Protein AF-A0A2J4PH82-F1 (afdb_monomer_lite)

Secondary structure (DSSP, 8-state):
-GGGT-S---S-SS----HHHHHHHHHS--SHHHHHHHTT----TTTTT-HHHHHHHHHHHHHHHHHHHHHTT-SSPPPP--

pLDDT: mean 95.26, std 7.22, range [53.97, 98.94]

InterPro domains:
  IPR012337 Ribonuclease H-like superfamily [SSF53098] (2-75)
  IPR036397 Ribonuclease H superfamily [G3DSA:3.30.420.10] (1-82)

Organism: NCBI:txid1134687

Sequence (82 aa):
AERAGLKRNPFHPFVTFDTAALSGLALGQTVLSKACIAAGMAFDGTQAHSALYDTQQTAQLFCEIVNRWKRLGGWPLPMAEE

Radius of gyration: 16.42 Å; chains: 1; bounding box: 43×35×34 Å

Structure (mmCIF, N/CA/C/O backbone):
data_AF-A0A2J4PH82-F1
#
_entry.id   AF-A0A2J4PH82-F1
#
loop_
_atom_site.group_PDB
_atom_site.id
_atom_site.type_symbol
_atom_site.label_atom_id
_atom_site.label_alt_id
_atom_site.label_comp_id
_atom_site.label_asym_id
_atom_site.label_entity_id
_atom_site.label_seq_id
_atom_site.pdbx_PDB_ins_code
_atom_site.Cartn_x
_atom_site.Cartn_y
_atom_site.Cartn_z
_atom_site.occupancy
_atom_site.B_iso_or_equiv
_atom_site.auth_seq_id
_atom_site.auth_comp_id
_atom_site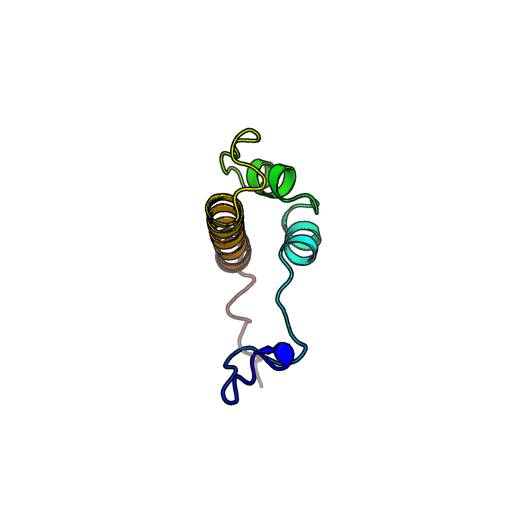.auth_asym_id
_atom_site.auth_atom_id
_atom_site.pdbx_PDB_model_num
ATOM 1 N N . ALA A 1 1 ? 15.833 1.536 -14.982 1.00 82.12 1 ALA A N 1
ATOM 2 C CA . ALA A 1 1 ? 16.554 0.510 -15.766 1.00 82.12 1 ALA A CA 1
ATOM 3 C C . ALA A 1 1 ? 17.170 1.108 -17.026 1.00 82.12 1 ALA A C 1
ATOM 5 O O . ALA A 1 1 ? 18.380 1.035 -17.175 1.00 82.12 1 ALA A O 1
ATOM 6 N N . GLU A 1 2 ? 16.367 1.770 -17.863 1.00 85.06 2 GLU A N 1
ATOM 7 C CA . GLU A 1 2 ? 16.792 2.369 -19.137 1.00 85.06 2 GLU A CA 1
ATOM 8 C C . GLU A 1 2 ? 17.940 3.384 -18.993 1.00 85.06 2 GLU A C 1
ATOM 10 O O . GLU A 1 2 ? 19.007 3.177 -19.561 1.00 85.06 2 GLU A O 1
ATOM 15 N N . ARG A 1 3 ? 17.798 4.389 -18.111 1.00 92.12 3 ARG A N 1
ATOM 16 C CA . ARG A 1 3 ? 18.871 5.366 -17.812 1.00 92.12 3 ARG A CA 1
ATOM 17 C C . ARG A 1 3 ? 20.181 4.745 -17.309 1.00 92.12 3 ARG A C 1
ATOM 19 O O . ARG A 1 3 ? 21.232 5.348 -17.466 1.00 92.12 3 ARG A O 1
ATOM 26 N N . ALA A 1 4 ? 20.109 3.578 -16.674 1.00 95.69 4 ALA A N 1
ATOM 27 C CA . ALA A 1 4 ? 21.263 2.871 -16.119 1.00 95.69 4 ALA A CA 1
ATOM 28 C C . ALA A 1 4 ? 21.764 1.737 -17.039 1.00 95.69 4 ALA A C 1
ATOM 30 O O . ALA A 1 4 ? 22.628 0.967 -16.634 1.00 95.69 4 ALA A O 1
ATOM 31 N N . GLY A 1 5 ? 21.202 1.583 -18.248 1.00 94.19 5 GLY A N 1
ATOM 32 C CA . GLY A 1 5 ? 21.592 0.539 -19.203 1.00 94.19 5 GLY A CA 1
ATOM 33 C C . GLY A 1 5 ? 21.269 -0.899 -18.767 1.00 94.19 5 GLY A C 1
ATOM 34 O O . GLY A 1 5 ? 21.843 -1.851 -19.300 1.00 94.19 5 GLY A O 1
ATOM 35 N N . LEU A 1 6 ? 20.365 -1.091 -17.799 1.00 95.44 6 LEU A N 1
ATOM 36 C CA . LEU A 1 6 ? 20.012 -2.417 -17.283 1.00 95.4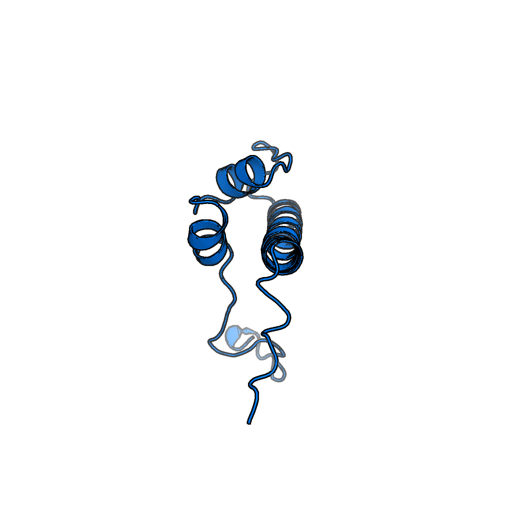4 6 LEU A CA 1
ATOM 37 C C . LEU A 1 6 ? 19.099 -3.153 -18.274 1.00 95.44 6 LEU A C 1
ATOM 39 O O . LEU A 1 6 ? 17.907 -2.863 -18.363 1.00 95.44 6 LEU A O 1
ATOM 43 N N . LYS A 1 7 ? 19.664 -4.127 -19.000 1.00 91.88 7 LYS A N 1
ATOM 44 C CA . LYS A 1 7 ? 18.988 -4.841 -20.102 1.00 91.88 7 LYS A CA 1
ATOM 45 C C . LYS A 1 7 ? 17.867 -5.789 -19.667 1.00 91.88 7 LYS A C 1
ATOM 47 O O . LYS A 1 7 ? 16.956 -6.047 -20.442 1.00 91.88 7 LYS A O 1
ATOM 52 N N . ARG A 1 8 ? 17.948 -6.355 -18.462 1.00 94.44 8 ARG A N 1
ATOM 53 C CA . ARG A 1 8 ? 17.004 -7.366 -17.955 1.00 94.44 8 ARG A CA 1
ATOM 54 C C . ARG A 1 8 ? 16.259 -6.812 -16.748 1.00 94.44 8 ARG A C 1
ATOM 56 O O . ARG A 1 8 ? 16.642 -7.069 -15.612 1.00 94.44 8 ARG A O 1
ATOM 63 N N . ASN A 1 9 ? 15.240 -5.999 -17.010 1.00 95.38 9 ASN A N 1
ATOM 64 C CA . ASN A 1 9 ? 14.363 -5.476 -15.970 1.00 95.38 9 ASN A CA 1
ATOM 65 C C . ASN A 1 9 ? 13.209 -6.466 -15.720 1.00 95.38 9 ASN A C 1
ATOM 67 O O . ASN A 1 9 ? 12.432 -6.685 -16.646 1.00 95.38 9 ASN A O 1
ATOM 71 N N . PRO A 1 10 ? 13.084 -7.065 -14.521 1.00 95.81 10 PRO A N 1
ATOM 72 C CA . PRO A 1 10 ? 12.010 -8.015 -14.235 1.00 95.81 10 PRO A CA 1
ATOM 73 C C . PRO A 1 10 ? 10.654 -7.337 -13.984 1.00 95.81 10 PRO A C 1
ATOM 75 O O . PRO A 1 10 ? 9.633 -8.018 -13.962 1.00 95.81 10 PRO A O 1
ATOM 78 N N . PHE A 1 11 ? 10.626 -6.019 -13.766 1.00 97.12 11 PHE A N 1
ATOM 79 C CA . PHE A 1 11 ? 9.384 -5.291 -13.524 1.00 97.12 11 PHE A CA 1
ATOM 80 C C . PHE A 1 11 ? 8.584 -5.124 -14.815 1.00 97.12 11 PHE A C 1
ATOM 82 O O . PHE A 1 11 ? 9.141 -4.810 -15.870 1.00 97.12 11 PHE A O 1
ATOM 89 N N . HIS A 1 12 ? 7.265 -5.288 -14.711 1.00 96.44 12 HIS A N 1
ATOM 90 C CA . HIS A 1 12 ? 6.363 -5.043 -15.827 1.00 96.44 12 HIS A CA 1
ATOM 91 C C . HIS A 1 12 ? 6.485 -3.581 -16.305 1.00 96.44 12 HIS A C 1
ATOM 93 O O . HIS A 1 12 ? 6.544 -2.679 -15.468 1.00 96.44 12 HIS A O 1
ATOM 99 N N . PRO A 1 13 ? 6.510 -3.305 -17.623 1.00 94.38 13 PRO A N 1
ATOM 100 C CA . PRO A 1 13 ? 6.825 -1.970 -18.140 1.00 94.38 13 PRO A CA 1
ATOM 101 C C . PRO A 1 13 ? 5.784 -0.885 -17.822 1.00 94.38 13 PRO A C 1
ATOM 103 O O . PRO A 1 13 ? 6.122 0.293 -17.864 1.00 94.38 13 PRO A O 1
ATOM 106 N N . PHE A 1 14 ? 4.535 -1.259 -17.521 1.00 95.69 14 PHE A N 1
ATOM 107 C CA . PHE A 1 14 ? 3.439 -0.294 -17.318 1.00 95.69 14 PHE A CA 1
ATOM 108 C C . PHE A 1 14 ? 2.376 -0.688 -16.282 1.00 95.69 14 PHE A C 1
ATOM 110 O O . PHE A 1 14 ? 1.484 0.105 -16.008 1.00 95.69 14 PHE A 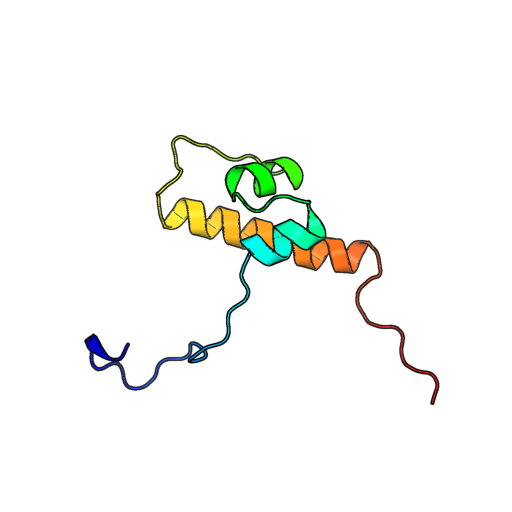O 1
ATOM 117 N N . VAL A 1 15 ? 2.429 -1.900 -15.719 1.00 97.88 15 VAL A N 1
ATOM 118 C CA . VAL A 1 15 ? 1.378 -2.388 -14.802 1.00 97.88 15 VAL A CA 1
ATOM 119 C C . VAL A 1 15 ? 1.920 -2.338 -13.393 1.00 97.88 15 VAL A C 1
ATOM 121 O O . VAL A 1 15 ? 3.037 -2.788 -13.139 1.00 97.88 15 VAL A O 1
ATOM 124 N N . THR A 1 16 ? 1.102 -1.825 -12.484 1.00 98.31 16 THR A N 1
ATOM 125 C CA . THR A 1 16 ? 1.374 -1.776 -11.054 1.00 98.31 16 THR A CA 1
ATOM 126 C C . THR A 1 16 ? 0.103 -2.112 -10.283 1.00 98.31 16 THR A C 1
ATOM 128 O O . THR A 1 16 ? -1.011 -1.954 -10.784 1.00 98.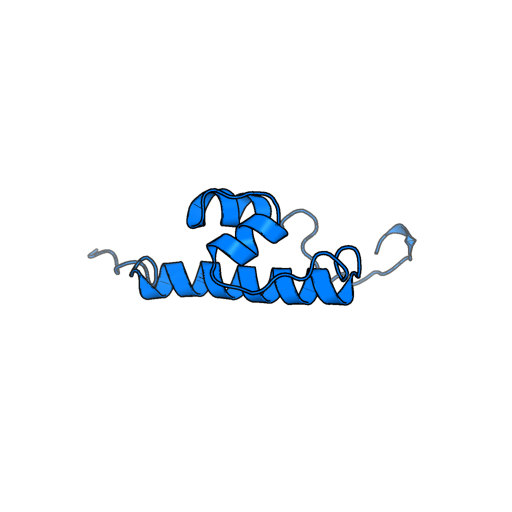31 16 THR A O 1
ATOM 131 N N . PHE A 1 17 ?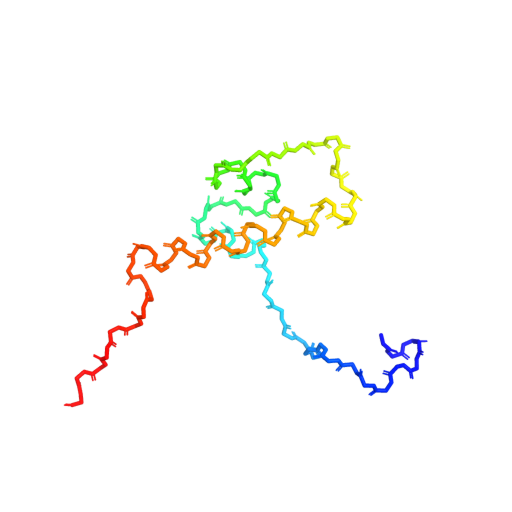 0.274 -2.561 -9.043 1.00 98.75 17 PHE A N 1
ATOM 132 C CA . PHE A 1 17 ? -0.800 -2.539 -8.061 1.00 98.75 17 PHE A CA 1
ATOM 133 C C . PHE A 1 17 ? -0.571 -1.367 -7.123 1.00 98.75 17 PHE A C 1
ATOM 135 O O . PHE A 1 17 ? 0.338 -1.387 -6.296 1.00 98.75 17 PHE A O 1
ATOM 142 N N . ASP A 1 18 ? -1.389 -0.335 -7.290 1.00 98.56 18 ASP A N 1
ATOM 143 C CA . ASP A 1 18 ? -1.361 0.850 -6.450 1.00 98.56 18 ASP A CA 1
ATOM 144 C C . ASP A 1 18 ? -2.167 0.623 -5.164 1.00 98.56 18 ASP A C 1
ATOM 146 O O . ASP A 1 18 ? -3.386 0.431 -5.183 1.00 98.56 18 ASP A O 1
ATOM 150 N N . THR A 1 19 ? -1.486 0.671 -4.021 1.00 98.50 19 THR A N 1
ATOM 151 C CA . THR A 1 19 ? -2.122 0.511 -2.714 1.00 98.50 19 THR A CA 1
ATOM 152 C C . THR A 1 19 ? -3.016 1.684 -2.334 1.00 98.50 19 THR A C 1
ATOM 154 O O . THR A 1 19 ? -3.886 1.489 -1.490 1.00 98.50 19 THR A O 1
ATOM 157 N N . ALA A 1 20 ? -2.873 2.871 -2.936 1.00 98.62 20 ALA A N 1
ATOM 158 C CA . ALA A 1 20 ? -3.807 3.972 -2.698 1.00 98.62 20 ALA A CA 1
ATOM 159 C C . ALA A 1 20 ? -5.189 3.660 -3.296 1.00 98.62 20 ALA A C 1
ATOM 161 O O . ALA A 1 20 ? -6.191 3.745 -2.584 1.00 98.62 20 ALA A O 1
ATOM 162 N N . ALA A 1 21 ? -5.247 3.214 -4.556 1.00 98.81 21 ALA A N 1
ATOM 163 C CA . ALA A 1 21 ? -6.486 2.749 -5.184 1.00 98.81 21 ALA A CA 1
ATOM 164 C C . ALA A 1 21 ? -7.109 1.547 -4.446 1.00 98.81 21 ALA A C 1
ATOM 166 O O . ALA A 1 21 ? -8.302 1.559 -4.132 1.00 98.81 21 ALA A O 1
ATOM 167 N N . LEU A 1 22 ? -6.302 0.533 -4.107 1.00 98.81 22 LEU A N 1
ATOM 168 C CA . LEU A 1 22 ? -6.776 -0.651 -3.375 1.00 98.81 22 LEU A CA 1
ATOM 169 C C . LEU A 1 22 ? -7.320 -0.297 -1.984 1.00 98.81 22 LEU A C 1
ATOM 171 O O . LEU A 1 22 ? -8.348 -0.830 -1.565 1.00 98.81 22 LEU A O 1
ATOM 175 N N . SER A 1 23 ? -6.663 0.623 -1.276 1.00 98.81 23 SER A N 1
ATOM 176 C CA . SER A 1 23 ? -7.121 1.099 0.034 1.00 98.81 23 SER A CA 1
ATOM 177 C C . SER A 1 23 ? -8.375 1.964 -0.079 1.00 98.81 23 SER A C 1
ATOM 179 O O . SER A 1 23 ? -9.238 1.902 0.796 1.00 98.81 23 SER A O 1
ATOM 181 N N . GLY A 1 24 ? -8.531 2.714 -1.174 1.00 98.75 24 GLY A N 1
ATOM 182 C CA . GLY A 1 24 ? -9.770 3.422 -1.488 1.00 98.75 24 GLY A CA 1
ATOM 183 C C . GLY A 1 24 ? -10.958 2.463 -1.565 1.00 98.75 24 GLY A C 1
ATOM 184 O O . GLY A 1 24 ? -11.982 2.709 -0.933 1.00 98.75 24 GLY A O 1
ATOM 185 N N . LEU A 1 25 ? -10.786 1.333 -2.258 1.00 98.69 25 LEU A N 1
ATOM 186 C CA . LEU A 1 25 ? -11.802 0.284 -2.366 1.00 98.69 25 LEU A CA 1
ATOM 187 C C . LEU A 1 25 ? -12.066 -0.425 -1.029 1.00 98.69 25 LEU A C 1
ATOM 189 O O . LEU A 1 25 ? -13.214 -0.568 -0.620 1.00 98.69 25 LEU A O 1
ATOM 193 N N . ALA A 1 26 ? -11.015 -0.906 -0.363 1.00 98.44 26 ALA A N 1
ATOM 194 C CA . ALA A 1 26 ? -11.158 -1.813 0.775 1.00 98.44 26 ALA A CA 1
ATOM 195 C C . ALA A 1 26 ? -11.396 -1.103 2.119 1.00 98.44 26 ALA A C 1
ATOM 197 O O . ALA A 1 26 ? -11.942 -1.708 3.043 1.00 98.44 26 ALA A O 1
ATOM 198 N N . LEU A 1 27 ? -10.935 0.145 2.253 1.00 98.50 27 LEU A N 1
ATOM 199 C CA . LEU A 1 27 ? -10.850 0.873 3.526 1.00 98.50 27 LEU A CA 1
ATOM 200 C C . LEU A 1 27 ? -11.395 2.310 3.444 1.00 98.50 27 LEU A C 1
ATOM 202 O O . LEU A 1 27 ? -11.462 2.989 4.468 1.00 98.50 27 LEU A O 1
ATOM 206 N N . GLY A 1 28 ? -11.752 2.808 2.254 1.00 98.56 28 GLY A N 1
ATOM 207 C CA . GLY A 1 28 ? -12.207 4.188 2.061 1.00 98.56 28 GLY A CA 1
ATOM 208 C C . GLY A 1 28 ? -11.124 5.247 2.311 1.00 98.56 28 GLY A C 1
ATOM 209 O O . GLY A 1 28 ? -11.452 6.399 2.589 1.00 98.56 28 GLY A O 1
ATOM 210 N N . GLN A 1 29 ? -9.839 4.878 2.258 1.00 98.69 29 GLN A N 1
ATOM 211 C CA . GLN A 1 29 ? -8.705 5.774 2.522 1.00 98.69 29 GLN A CA 1
ATOM 212 C C . GLN A 1 29 ? -7.654 5.664 1.419 1.00 98.69 29 GLN A C 1
ATOM 214 O O . GLN A 1 29 ? -7.304 4.564 1.013 1.00 98.69 29 GLN A O 1
ATOM 219 N N . THR A 1 30 ? -7.095 6.792 0.981 1.00 98.50 30 THR A N 1
ATOM 220 C CA . THR A 1 30 ? -6.039 6.831 -0.054 1.00 98.50 30 THR A CA 1
ATOM 221 C C . THR A 1 30 ? -4.674 7.268 0.481 1.00 98.50 30 THR A C 1
ATOM 223 O O . THR A 1 30 ? -3.653 7.028 -0.154 1.00 98.50 30 THR A O 1
ATOM 226 N N . VAL A 1 31 ? -4.630 7.891 1.662 1.00 98.31 31 VAL A N 1
ATOM 227 C CA . VAL A 1 31 ? -3.381 8.287 2.330 1.00 98.31 31 VAL A CA 1
ATOM 228 C C . VAL A 1 31 ? -2.847 7.100 3.129 1.00 98.31 31 VAL A C 1
ATOM 230 O O . VAL A 1 31 ? -3.568 6.594 3.987 1.00 98.31 31 VAL A O 1
ATOM 233 N N . LEU A 1 32 ? -1.588 6.697 2.898 1.00 97.94 32 LEU A N 1
ATOM 234 C CA . LEU A 1 32 ? -0.977 5.498 3.500 1.00 97.94 32 LEU A CA 1
ATOM 235 C C . LEU A 1 32 ? -1.176 5.418 5.020 1.00 97.94 32 LEU A C 1
ATOM 237 O O . LEU A 1 32 ? -1.679 4.416 5.514 1.00 97.94 32 LEU A O 1
ATOM 241 N N . SER A 1 33 ? -0.861 6.486 5.759 1.00 98.00 33 SER A N 1
ATOM 242 C CA . SER A 1 33 ? -1.005 6.500 7.221 1.00 98.00 33 SER A CA 1
ATOM 243 C C . SER A 1 33 ? -2.448 6.261 7.674 1.00 98.00 33 SER A C 1
ATOM 245 O O . SER A 1 33 ? -2.693 5.458 8.574 1.00 98.00 33 SER A O 1
ATOM 247 N N . LYS A 1 34 ? -3.421 6.897 7.010 1.00 98.50 34 LYS A N 1
ATOM 248 C CA . LYS A 1 34 ? -4.851 6.715 7.295 1.00 98.50 34 LYS A CA 1
ATOM 249 C C . LYS A 1 34 ? -5.328 5.314 6.922 1.00 98.50 34 LYS A C 1
ATOM 251 O O . LYS A 1 34 ? -6.113 4.736 7.664 1.00 98.50 34 LYS A O 1
ATOM 256 N N . ALA A 1 35 ? -4.850 4.768 5.804 1.00 98.69 35 ALA A N 1
ATOM 257 C CA . ALA A 1 35 ? -5.166 3.412 5.375 1.00 98.69 35 ALA A CA 1
ATOM 258 C C . ALA A 1 35 ? -4.612 2.366 6.356 1.00 98.69 35 ALA A C 1
ATOM 260 O O . ALA A 1 35 ? -5.355 1.481 6.767 1.00 98.69 35 ALA A O 1
ATOM 261 N N . CYS A 1 36 ? -3.364 2.509 6.815 1.00 98.50 36 CYS A N 1
ATOM 262 C CA . CYS A 1 36 ? -2.789 1.654 7.857 1.00 98.50 36 CYS A CA 1
ATOM 263 C C . CYS A 1 36 ? -3.617 1.705 9.149 1.00 98.50 36 CYS A C 1
ATOM 265 O O . CYS A 1 36 ? -4.010 0.658 9.659 1.00 98.50 36 CYS A O 1
ATOM 267 N N . ILE A 1 37 ? -3.962 2.903 9.634 1.00 98.25 37 ILE A N 1
ATOM 268 C CA . ILE A 1 37 ? -4.791 3.063 10.840 1.00 98.25 37 ILE A CA 1
ATOM 269 C C . ILE A 1 37 ? -6.178 2.423 10.645 1.00 98.25 37 ILE A C 1
ATOM 271 O O . ILE A 1 37 ? -6.638 1.685 11.513 1.00 98.25 37 ILE A O 1
ATOM 275 N N . ALA A 1 38 ? -6.825 2.634 9.493 1.00 98.50 38 ALA A N 1
ATOM 276 C CA . ALA A 1 38 ? -8.117 2.021 9.160 1.00 98.50 38 ALA A CA 1
ATOM 277 C C . ALA A 1 38 ? -8.041 0.486 9.020 1.00 98.50 38 ALA A C 1
ATOM 279 O O . ALA A 1 38 ? -9.025 -0.215 9.262 1.00 98.50 38 ALA A O 1
ATOM 280 N N . ALA A 1 39 ? -6.873 -0.050 8.659 1.00 98.12 39 ALA A N 1
ATOM 281 C CA . ALA A 1 39 ? -6.590 -1.482 8.641 1.00 98.12 39 ALA A CA 1
ATOM 282 C C . ALA A 1 39 ? -6.264 -2.060 10.035 1.00 98.12 39 ALA A C 1
ATOM 284 O O . ALA A 1 39 ? -6.068 -3.268 10.148 1.00 98.12 39 ALA A O 1
ATOM 285 N N . GLY A 1 40 ? -6.225 -1.235 11.091 1.00 97.62 40 GLY A N 1
ATOM 286 C CA . GLY A 1 40 ? -5.852 -1.650 12.448 1.00 97.62 40 GLY A CA 1
ATOM 287 C C . GLY A 1 40 ? -4.341 -1.794 12.660 1.00 97.62 40 GLY A C 1
ATOM 288 O O . GLY A 1 40 ? -3.912 -2.440 13.613 1.00 97.62 40 GLY A O 1
ATOM 289 N N . MET A 1 41 ? -3.528 -1.216 11.775 1.00 97.69 41 MET A N 1
ATOM 290 C CA . MET A 1 41 ? -2.070 -1.240 11.848 1.00 97.69 41 MET A CA 1
ATOM 291 C C . MET A 1 41 ? -1.545 0.026 12.531 1.00 97.69 41 MET A C 1
ATOM 293 O O . MET A 1 41 ? -2.031 1.131 12.281 1.00 97.69 41 MET A O 1
ATOM 297 N N . ALA A 1 42 ? -0.502 -0.117 13.349 1.00 96.12 42 ALA A N 1
ATOM 298 C CA . ALA A 1 42 ? 0.227 1.035 13.867 1.00 96.12 42 ALA A CA 1
ATOM 299 C C . ALA A 1 42 ? 0.965 1.752 12.726 1.00 96.12 42 ALA A C 1
ATOM 301 O O . ALA A 1 42 ? 1.535 1.102 11.849 1.00 96.12 42 ALA A O 1
ATOM 302 N N . PHE A 1 43 ? 0.979 3.084 12.756 1.00 97.25 43 PHE A N 1
ATOM 303 C CA . PHE A 1 43 ? 1.740 3.910 11.823 1.00 97.25 43 PHE A CA 1
ATOM 304 C C . PHE A 1 43 ? 2.433 5.036 12.590 1.00 97.25 43 PHE A C 1
ATOM 306 O O . PHE A 1 43 ? 1.776 5.842 13.248 1.00 97.25 43 PHE A O 1
ATOM 313 N N . ASP A 1 44 ? 3.754 5.091 12.496 1.00 95.62 44 ASP A N 1
ATOM 314 C CA . ASP A 1 44 ? 4.584 6.106 13.127 1.00 95.62 44 ASP A CA 1
ATOM 315 C C . ASP A 1 44 ? 4.899 7.211 12.117 1.00 95.62 44 ASP A C 1
ATOM 317 O O . ASP A 1 44 ? 5.706 7.044 11.202 1.00 95.62 44 ASP A O 1
ATOM 321 N N . GLY A 1 45 ? 4.256 8.366 12.295 1.00 93.81 45 GLY A N 1
ATOM 322 C CA . GLY A 1 45 ? 4.467 9.530 11.437 1.00 93.81 45 GLY A CA 1
ATOM 323 C C . GLY A 1 45 ? 5.892 10.087 11.484 1.00 93.81 45 GLY A C 1
ATOM 324 O O . GLY A 1 45 ? 6.286 10.777 10.550 1.00 93.81 45 GLY A O 1
ATOM 325 N N . THR A 1 46 ? 6.676 9.783 12.523 1.00 95.81 46 THR A N 1
ATOM 326 C CA . THR A 1 46 ? 8.073 10.237 12.623 1.00 95.81 46 THR A CA 1
ATOM 327 C C . THR A 1 46 ? 9.021 9.431 11.735 1.00 95.81 46 THR A C 1
ATOM 329 O O . THR A 1 46 ? 10.059 9.946 11.328 1.00 95.81 46 THR A O 1
ATOM 332 N N . GLN A 1 47 ? 8.648 8.194 11.391 1.00 92.50 47 GLN A N 1
ATOM 333 C CA . GLN A 1 47 ? 9.393 7.323 10.475 1.00 92.50 47 GLN A CA 1
ATOM 334 C C . GLN A 1 47 ? 8.906 7.424 9.024 1.00 92.50 47 GLN A C 1
ATOM 336 O O . GLN A 1 47 ? 9.525 6.846 8.126 1.00 92.50 47 GLN A O 1
ATOM 341 N N . ALA A 1 48 ? 7.822 8.169 8.782 1.00 82.19 48 ALA A N 1
ATOM 342 C CA . ALA A 1 48 ? 7.341 8.454 7.437 1.00 82.19 48 ALA A CA 1
ATOM 343 C C . ALA A 1 48 ? 8.447 9.111 6.593 1.00 82.19 48 ALA A C 1
ATOM 345 O O . ALA A 1 48 ? 9.300 9.828 7.120 1.00 82.19 48 ALA A O 1
ATOM 346 N N . HIS A 1 49 ? 8.426 8.872 5.278 1.00 86.38 49 HIS A N 1
ATOM 347 C CA . HIS A 1 49 ? 9.456 9.293 4.314 1.00 86.38 49 HIS A CA 1
ATOM 348 C C . HIS A 1 49 ? 10.754 8.475 4.344 1.00 86.38 49 HIS A C 1
ATOM 350 O O . HIS A 1 49 ? 11.604 8.641 3.464 1.00 86.38 49 HIS A O 1
ATOM 356 N N . SER A 1 50 ? 10.911 7.547 5.293 1.00 96.19 50 SER A N 1
ATOM 357 C CA . SER A 1 50 ? 11.898 6.478 5.161 1.00 96.19 50 SER A CA 1
ATOM 358 C C . SER A 1 50 ? 11.392 5.450 4.155 1.00 96.19 50 SER A C 1
ATOM 360 O O . SER A 1 50 ? 10.398 4.770 4.399 1.00 96.19 50 SER A O 1
ATOM 362 N N . ALA A 1 51 ? 12.113 5.276 3.045 1.00 96.50 51 ALA A N 1
ATOM 363 C CA . ALA A 1 51 ? 11.745 4.297 2.022 1.00 96.50 51 ALA A CA 1
ATOM 364 C C . ALA A 1 51 ? 11.626 2.872 2.590 1.00 96.50 51 ALA A C 1
ATOM 366 O O . ALA A 1 51 ? 10.765 2.110 2.156 1.00 96.50 51 ALA A O 1
ATOM 367 N N . LEU A 1 52 ? 12.460 2.516 3.575 1.00 97.88 52 LEU A N 1
ATOM 368 C CA . LEU A 1 52 ? 12.377 1.225 4.257 1.00 97.88 52 LEU A CA 1
ATOM 369 C C . LEU A 1 52 ? 11.055 1.089 5.019 1.00 97.88 52 LEU A C 1
ATOM 371 O O . LEU A 1 52 ? 10.346 0.101 4.832 1.00 97.88 52 LEU A O 1
ATOM 375 N N . TYR A 1 53 ? 10.730 2.085 5.844 1.00 97.69 53 TYR A N 1
ATOM 376 C CA . TYR A 1 53 ? 9.525 2.074 6.667 1.00 97.69 53 TYR A CA 1
ATOM 377 C C . TYR A 1 53 ? 8.268 2.077 5.795 1.00 97.69 53 TYR A C 1
ATOM 379 O O . TYR A 1 53 ? 7.423 1.192 5.914 1.00 97.69 53 TYR A O 1
ATOM 387 N N . ASP A 1 54 ? 8.193 3.000 4.837 1.00 97.62 54 ASP A N 1
ATOM 388 C CA . ASP A 1 54 ? 7.047 3.126 3.941 1.00 97.62 54 ASP A CA 1
ATOM 389 C C . ASP A 1 54 ? 6.845 1.846 3.112 1.00 97.62 54 ASP A C 1
ATOM 391 O O . ASP A 1 54 ? 5.709 1.400 2.940 1.00 97.62 54 ASP A O 1
ATOM 395 N N . THR A 1 55 ? 7.926 1.188 2.665 1.00 98.50 55 THR A N 1
ATOM 396 C CA . THR A 1 55 ? 7.838 -0.102 1.954 1.00 98.50 55 THR A CA 1
ATOM 397 C C . THR A 1 55 ? 7.306 -1.211 2.861 1.00 98.50 55 THR A C 1
ATOM 399 O O . THR A 1 55 ? 6.454 -1.987 2.431 1.00 98.50 55 THR A O 1
ATOM 402 N N . GLN A 1 56 ? 7.764 -1.290 4.115 1.00 98.38 56 GLN A N 1
ATOM 403 C CA . GLN A 1 56 ? 7.283 -2.287 5.076 1.00 98.38 56 GLN A CA 1
ATOM 404 C C . GLN A 1 56 ? 5.793 -2.100 5.384 1.00 98.38 56 GLN A C 1
ATOM 406 O O . GLN A 1 56 ? 5.026 -3.061 5.295 1.00 98.38 56 GLN A O 1
ATOM 411 N N . GLN A 1 57 ? 5.369 -0.866 5.663 1.00 98.38 57 GLN A N 1
ATOM 412 C CA . GLN A 1 57 ? 3.968 -0.544 5.937 1.00 98.38 57 GLN A CA 1
ATOM 413 C C . GLN A 1 57 ? 3.081 -0.809 4.716 1.00 98.38 57 GLN A C 1
ATOM 415 O O . GLN A 1 57 ? 2.023 -1.424 4.839 1.00 98.38 57 GLN A O 1
ATOM 420 N N . THR A 1 58 ? 3.535 -0.416 3.523 1.00 98.62 58 THR A N 1
ATOM 421 C CA . THR A 1 58 ? 2.817 -0.656 2.262 1.00 98.62 58 THR A CA 1
ATOM 422 C C . THR A 1 58 ? 2.682 -2.150 1.966 1.00 98.62 58 THR A C 1
ATOM 424 O O . THR A 1 58 ? 1.605 -2.601 1.581 1.00 98.62 58 THR A O 1
ATOM 427 N N . ALA A 1 59 ? 3.735 -2.943 2.191 1.00 98.75 59 ALA A N 1
ATOM 428 C CA . ALA A 1 59 ? 3.695 -4.390 1.995 1.00 98.75 59 ALA A CA 1
ATOM 429 C C . ALA A 1 59 ? 2.720 -5.075 2.964 1.00 98.75 59 ALA A C 1
ATOM 431 O O . ALA A 1 59 ? 1.921 -5.914 2.549 1.00 98.75 59 ALA A O 1
ATOM 432 N N . GLN A 1 60 ? 2.745 -4.696 4.245 1.00 98.62 60 GLN A N 1
ATOM 433 C CA . GLN A 1 60 ? 1.801 -5.213 5.237 1.00 98.62 60 GLN A CA 1
ATOM 434 C C . GLN A 1 60 ? 0.354 -4.836 4.892 1.00 98.62 60 GLN A C 1
ATOM 436 O O . GLN A 1 60 ? -0.526 -5.696 4.939 1.00 98.62 60 GLN A O 1
ATOM 441 N N . LEU A 1 61 ? 0.118 -3.588 4.476 1.00 98.81 61 LEU A N 1
ATOM 442 C CA . LEU A 1 61 ? -1.195 -3.107 4.052 1.00 98.81 61 LEU A CA 1
ATOM 443 C C . LEU A 1 61 ? -1.708 -3.866 2.819 1.00 98.81 61 LEU A C 1
ATOM 445 O O . LEU A 1 61 ? -2.857 -4.303 2.804 1.00 98.81 61 LEU A O 1
ATOM 449 N N . PHE A 1 62 ? -0.856 -4.080 1.811 1.00 98.94 62 PHE A N 1
ATOM 450 C CA . PHE A 1 62 ? -1.194 -4.873 0.627 1.00 98.94 62 PHE A CA 1
ATOM 451 C C . PHE A 1 62 ? -1.615 -6.299 1.006 1.00 98.94 62 PHE A C 1
ATOM 453 O O . PHE A 1 62 ? -2.679 -6.766 0.594 1.00 98.94 62 PHE A O 1
ATOM 460 N N . CYS A 1 63 ? -0.817 -6.970 1.842 1.00 98.75 63 CYS A N 1
ATOM 461 C CA . CYS A 1 63 ? -1.134 -8.303 2.343 1.00 98.75 63 CYS A CA 1
ATOM 462 C C . CYS A 1 63 ? -2.464 -8.325 3.104 1.00 98.75 63 CYS A C 1
ATOM 464 O O . CYS A 1 63 ? -3.275 -9.222 2.885 1.00 98.75 63 CYS A O 1
ATOM 466 N N . GLU A 1 64 ? -2.710 -7.351 3.980 1.00 98.75 64 GLU A N 1
ATOM 467 C CA . GLU A 1 64 ? -3.956 -7.271 4.742 1.00 98.75 64 GLU A CA 1
ATOM 468 C C . GLU A 1 64 ? -5.171 -7.055 3.833 1.00 98.75 64 GLU A C 1
ATOM 470 O O . GLU A 1 64 ? -6.176 -7.732 4.026 1.00 98.75 64 GLU A O 1
ATOM 475 N N . ILE A 1 65 ? -5.091 -6.208 2.803 1.00 98.81 65 ILE A N 1
ATOM 476 C CA . ILE A 1 65 ? -6.196 -6.001 1.849 1.00 98.81 65 ILE A CA 1
ATOM 477 C C . ILE A 1 65 ? -6.525 -7.296 1.096 1.00 98.81 65 ILE A C 1
ATOM 479 O O . ILE A 1 65 ? -7.685 -7.716 1.060 1.00 98.81 65 ILE A O 1
ATOM 483 N N . VAL A 1 66 ? -5.510 -7.966 0.540 1.00 98.81 66 VAL A N 1
ATOM 484 C CA . VAL A 1 66 ? -5.692 -9.230 -0.194 1.00 98.81 66 VAL A CA 1
ATOM 485 C C . VAL A 1 66 ? -6.249 -10.319 0.729 1.00 98.81 66 VAL A C 1
ATOM 487 O O . VAL A 1 66 ? -7.209 -11.014 0.386 1.00 98.81 66 VAL A O 1
ATOM 490 N N . ASN A 1 67 ? -5.693 -10.444 1.935 1.00 98.69 67 ASN A N 1
ATOM 491 C CA . ASN A 1 67 ? -6.142 -11.432 2.910 1.00 98.69 67 ASN A CA 1
ATOM 492 C C . ASN A 1 67 ? -7.539 -11.121 3.448 1.00 98.69 67 ASN A C 1
ATOM 494 O O . ASN A 1 67 ? -8.308 -12.047 3.689 1.00 98.69 67 ASN A O 1
ATOM 498 N N . ARG A 1 68 ? -7.902 -9.847 3.609 1.00 98.44 68 ARG A N 1
ATOM 499 C CA . ARG A 1 68 ? -9.248 -9.428 4.005 1.00 98.44 68 ARG A CA 1
ATOM 500 C C . ARG A 1 68 ? -10.274 -9.841 2.963 1.00 98.44 68 ARG A C 1
ATOM 502 O O . ARG A 1 68 ? -11.277 -10.439 3.338 1.00 98.44 68 ARG A O 1
ATOM 509 N N . TRP A 1 69 ? -10.001 -9.595 1.682 1.00 98.56 69 TRP A N 1
ATOM 510 C CA . TRP A 1 69 ? -10.875 -10.034 0.592 1.00 98.56 69 TRP A CA 1
ATOM 511 C C . TRP A 1 69 ? -11.093 -11.552 0.615 1.00 98.56 69 TRP A C 1
ATOM 513 O O . TRP A 1 69 ? -12.229 -12.020 0.566 1.00 98.56 69 TRP A O 1
ATOM 523 N N . LYS A 1 70 ? -10.015 -12.325 0.812 1.00 98.38 70 LYS A N 1
ATOM 524 C CA . LYS A 1 70 ? -10.086 -13.781 1.001 1.00 98.38 70 LYS A CA 1
ATOM 525 C C . LYS A 1 70 ? -10.910 -14.179 2.235 1.00 98.38 70 LYS A C 1
ATOM 527 O O . LYS A 1 70 ? -11.776 -15.040 2.133 1.00 98.38 70 LYS A O 1
ATOM 532 N N . ARG A 1 71 ? -10.667 -13.567 3.403 1.00 98.25 71 ARG A N 1
ATOM 533 C CA . ARG A 1 71 ? -11.384 -13.876 4.660 1.00 98.25 71 ARG A CA 1
ATOM 534 C C . ARG A 1 71 ? -12.882 -13.575 4.574 1.00 98.25 71 ARG A C 1
ATOM 536 O O . ARG A 1 71 ? -13.660 -14.268 5.216 1.00 98.25 71 ARG A O 1
ATOM 543 N N . LEU A 1 72 ? -13.273 -12.572 3.789 1.00 98.12 72 LEU A N 1
ATOM 544 C CA . LEU A 1 72 ? -14.673 -12.206 3.546 1.00 98.12 72 LEU A CA 1
ATOM 545 C C . LEU A 1 72 ? -15.335 -13.034 2.429 1.00 98.12 72 LEU A C 1
ATOM 547 O O . LEU A 1 72 ? -16.470 -12.752 2.061 1.00 98.12 72 LEU A O 1
ATOM 551 N N . GLY A 1 73 ? -14.649 -14.048 1.890 1.00 97.19 73 GLY A N 1
ATOM 552 C CA . GLY A 1 73 ? -15.204 -14.951 0.880 1.00 97.19 73 GLY A CA 1
ATOM 553 C C . GLY A 1 73 ? -15.180 -14.412 -0.552 1.00 97.19 73 GLY A C 1
ATOM 554 O O . GLY A 1 73 ? -15.775 -15.018 -1.433 1.00 97.19 73 GLY A O 1
ATOM 555 N N . GLY A 1 74 ? -14.483 -13.305 -0.819 1.00 96.75 74 GLY A N 1
AT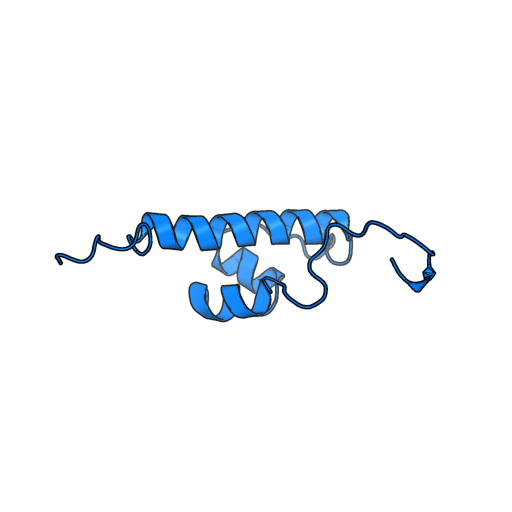OM 556 C CA . GLY A 1 74 ? -14.345 -12.764 -2.174 1.00 96.75 74 GLY A CA 1
ATOM 557 C C . GLY A 1 74 ? -13.361 -13.536 -3.068 1.00 96.75 74 GLY A C 1
ATOM 558 O O . GLY A 1 74 ? -13.301 -13.306 -4.277 1.00 96.75 74 GLY A O 1
ATOM 559 N N . TRP A 1 75 ? -12.564 -14.435 -2.482 1.00 97.31 75 TRP A N 1
ATOM 560 C CA . TRP A 1 75 ? -11.684 -15.359 -3.199 1.00 97.31 75 TRP A CA 1
ATOM 561 C C . TRP A 1 75 ? -11.509 -16.678 -2.412 1.00 97.31 75 TRP A C 1
ATOM 563 O O . TRP A 1 75 ? -11.311 -16.606 -1.195 1.00 97.31 75 TRP A O 1
ATOM 573 N N . PRO A 1 76 ? -11.479 -17.865 -3.059 1.00 96.31 76 PRO A N 1
ATOM 574 C CA . PRO A 1 76 ? -11.583 -18.102 -4.505 1.00 96.31 76 PRO A CA 1
ATOM 575 C C . PRO A 1 76 ? -12.942 -17.693 -5.072 1.00 96.31 76 PRO A C 1
ATOM 577 O O . PRO A 1 76 ? -13.930 -17.667 -4.345 1.00 96.31 76 PRO A O 1
ATOM 580 N N . LEU A 1 77 ? -12.978 -17.340 -6.360 1.00 94.56 77 LEU A N 1
ATOM 581 C CA . LEU A 1 77 ? -14.255 -17.163 -7.050 1.00 94.56 77 LEU A CA 1
ATOM 582 C C . LEU A 1 77 ? -15.013 -18.500 -7.024 1.00 94.56 77 LEU A C 1
ATOM 584 O O . LEU A 1 77 ? -14.368 -19.549 -7.144 1.00 94.56 77 LEU A O 1
ATOM 588 N N . PRO A 1 78 ? -16.348 -18.492 -6.863 1.00 90.62 78 PRO A N 1
ATOM 589 C CA . PRO A 1 78 ? -17.127 -19.711 -7.012 1.00 90.62 78 PRO A CA 1
ATOM 590 C C . PRO A 1 78 ? -16.851 -20.299 -8.399 1.00 90.62 78 PRO A C 1
ATOM 592 O O . PRO A 1 78 ? -16.774 -19.558 -9.382 1.00 90.62 78 PRO A O 1
ATOM 595 N N . MET A 1 79 ? -16.659 -21.617 -8.481 1.00 80.56 79 MET A N 1
ATOM 596 C CA . MET A 1 79 ? -16.605 -22.281 -9.781 1.00 80.56 79 MET A CA 1
ATOM 597 C C . MET A 1 79 ? -17.919 -21.992 -10.504 1.00 80.56 79 MET A C 1
ATOM 599 O O . MET A 1 79 ? -18.986 -22.183 -9.922 1.00 80.56 79 MET A O 1
ATOM 603 N N . ALA A 1 80 ? -17.839 -21.498 -11.739 1.00 74.88 80 ALA A N 1
ATOM 604 C CA . ALA A 1 80 ? -19.015 -21.440 -12.590 1.00 74.88 80 ALA A CA 1
ATOM 605 C C . ALA A 1 80 ? -19.504 -22.881 -12.790 1.00 74.88 80 ALA A C 1
ATOM 607 O O . ALA A 1 80 ? -18.714 -23.747 -13.168 1.00 74.88 80 ALA A O 1
ATOM 608 N N . GLU A 1 81 ? -20.771 -23.142 -12.478 1.00 66.25 81 GLU A N 1
ATOM 609 C CA . GLU A 1 81 ? -21.451 -24.325 -12.998 1.00 66.25 81 GLU A CA 1
ATOM 610 C C . GLU A 1 81 ? -21.559 -24.113 -14.518 1.00 66.25 81 GLU A C 1
ATOM 612 O O . GLU A 1 81 ? -22.165 -23.130 -14.952 1.00 66.25 81 GLU A O 1
ATOM 617 N N . GLU A 1 82 ? -20.868 -24.945 -15.306 1.00 53.97 82 GLU A N 1
ATOM 618 C CA . GLU A 1 82 ? -21.055 -25.026 -16.766 1.00 53.97 82 GLU A CA 1
ATOM 619 C C . GLU A 1 82 ? -22.418 -25.632 -17.116 1.00 53.97 82 GLU A C 1
ATOM 621 O O . GLU A 1 82 ? -22.812 -26.628 -16.461 1.00 53.97 82 GLU A O 1
#

Foldseek 3Di:
DVVVPDPDDPDDPDDDDQLLVLLCVQQVGNDLCNSCVSLVHDDDPVCPPVPVRSVVSSVVSVVSSVVVCVVVPVPPDPPDDD